Protein AF-K9VUM0-F1 (afdb_monomer)

Solvent-accessible surface area (backbone atoms only — not comparable to full-atom values): 3423 Å² total; per-residue (Å²): 128,43,32,30,32,34,40,32,39,31,72,86,73,58,67,46,74,52,74,35,80,22,86,47,75,71,48,28,49,54,52,47,54,48,52,33,52,74,73,66,48,78,53,61,76,43,74,43,79,79,43,76,40,98,54,91,70,129

Sequence (58 aa):
MSFYKVKVQRESNTPRVFNVSAKKSQDAVLVAAQSLREEGITDAKGIEVIGQVNSLRD

Structure (mmCIF, N/CA/C/O backbone):
data_AF-K9VUM0-F1
#
_entry.id   AF-K9VUM0-F1
#
loop_
_atom_site.group_PDB
_atom_site.id
_atom_site.type_symbol
_atom_site.label_atom_id
_atom_site.label_alt_id
_atom_site.label_comp_id
_atom_site.label_asym_id
_atom_site.label_entity_id
_atom_site.label_seq_id
_atom_site.pdbx_PDB_ins_code
_atom_site.Cartn_x
_atom_site.Cartn_y
_atom_site.Cartn_z
_atom_site.occupancy
_atom_site.B_iso_or_equiv
_atom_site.auth_seq_id
_atom_site.auth_comp_id
_atom_site.auth_asym_id
_atom_site.auth_atom_id
_atom_site.pdbx_PDB_model_num
ATOM 1 N N . MET A 1 1 ? 10.144 -0.810 -13.169 1.00 71.06 1 MET A N 1
ATOM 2 C CA . MET A 1 1 ? 9.197 -0.279 -12.165 1.00 71.06 1 MET A CA 1
ATOM 3 C C . MET A 1 1 ? 8.204 -1.394 -11.894 1.00 71.06 1 MET A C 1
ATOM 5 O O . MET A 1 1 ? 7.743 -1.969 -12.871 1.00 71.06 1 MET A O 1
ATOM 9 N N . SER A 1 2 ? 7.926 -1.727 -10.637 1.00 84.56 2 SER A N 1
ATOM 10 C CA . SER A 1 2 ? 6.932 -2.747 -10.279 1.00 84.56 2 SER A CA 1
ATOM 11 C C . SER A 1 2 ? 5.749 -2.078 -9.598 1.00 84.56 2 SER A C 1
ATOM 13 O O . SER A 1 2 ? 5.898 -1.009 -8.999 1.00 84.56 2 SER A O 1
ATOM 15 N N . PHE A 1 3 ? 4.579 -2.696 -9.676 1.00 88.38 3 PHE A N 1
ATOM 16 C CA . PHE A 1 3 ? 3.407 -2.220 -8.961 1.00 88.38 3 PHE A CA 1
ATOM 17 C C . PHE A 1 3 ? 3.125 -3.146 -7.793 1.00 88.38 3 PHE A C 1
ATOM 19 O O . PHE A 1 3 ? 3.215 -4.364 -7.915 1.00 88.38 3 PHE A O 1
ATOM 26 N N . TYR A 1 4 ? 2.797 -2.567 -6.652 1.00 89.56 4 TYR A N 1
ATOM 27 C CA . TYR A 1 4 ? 2.517 -3.297 -5.430 1.00 89.56 4 TYR A CA 1
ATOM 28 C C . TYR A 1 4 ? 1.137 -2.915 -4.942 1.00 89.56 4 TYR A C 1
ATOM 30 O O . TYR A 1 4 ? 0.775 -1.740 -4.913 1.00 89.56 4 TYR A O 1
ATOM 38 N N . LYS A 1 5 ? 0.370 -3.923 -4.555 1.00 90.50 5 LYS A N 1
ATOM 39 C CA . LYS A 1 5 ? -0.913 -3.751 -3.902 1.00 90.50 5 LYS A CA 1
ATOM 40 C C . LYS A 1 5 ? -0.653 -3.629 -2.412 1.00 90.50 5 LYS A C 1
ATOM 42 O O . LYS A 1 5 ? -0.092 -4.538 -1.798 1.00 90.50 5 LYS A O 1
ATOM 47 N N . VAL A 1 6 ? -1.038 -2.498 -1.844 1.00 90.81 6 VAL A N 1
ATOM 48 C CA . VAL A 1 6 ? -0.865 -2.195 -0.426 1.00 90.81 6 VAL A CA 1
ATOM 49 C C . VAL A 1 6 ? -2.221 -2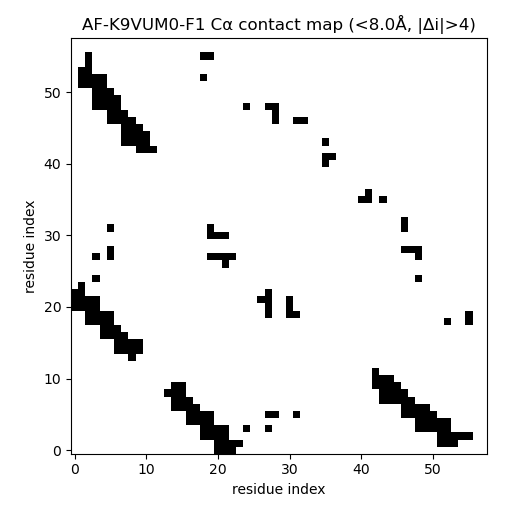.149 0.254 1.00 90.81 6 VAL A C 1
ATOM 51 O O . VAL A 1 6 ? -3.186 -1.601 -0.278 1.00 90.81 6 VAL A O 1
ATOM 54 N N . LYS A 1 7 ? -2.296 -2.747 1.438 1.00 90.50 7 LYS A N 1
ATOM 55 C CA . LYS A 1 7 ? -3.429 -2.659 2.348 1.00 90.50 7 LYS A CA 1
ATOM 56 C C . LYS A 1 7 ? -3.025 -1.788 3.521 1.00 90.50 7 LYS A C 1
ATOM 58 O O . LYS A 1 7 ? -2.043 -2.055 4.205 1.00 90.50 7 LYS A O 1
ATOM 63 N N . VAL A 1 8 ? -3.817 -0.761 3.760 1.00 89.12 8 VAL A N 1
ATOM 64 C CA . VAL A 1 8 ? -3.637 0.184 4.848 1.00 89.12 8 VAL A CA 1
ATOM 65 C C . VAL A 1 8 ? -4.713 -0.083 5.877 1.00 89.12 8 VAL A C 1
ATOM 67 O O . VAL A 1 8 ? -5.907 0.038 5.595 1.00 89.12 8 VAL A O 1
ATOM 70 N N . GLN A 1 9 ? -4.287 -0.469 7.071 1.00 88.56 9 GLN A N 1
ATOM 71 C CA . GLN A 1 9 ? -5.161 -0.551 8.227 1.00 88.56 9 GLN A CA 1
ATOM 72 C C . GLN A 1 9 ? -5.333 0.851 8.798 1.00 88.56 9 GLN A C 1
ATOM 74 O O . GLN A 1 9 ? -4.353 1.528 9.103 1.00 88.56 9 GLN A O 1
ATOM 79 N N . ARG A 1 10 ? -6.582 1.286 8.921 1.00 84.50 10 ARG A N 1
ATOM 80 C CA . ARG A 1 10 ? -6.958 2.596 9.451 1.00 84.50 10 ARG A CA 1
ATOM 81 C C . ARG A 1 10 ? -7.574 2.440 10.832 1.00 84.50 10 ARG A C 1
ATOM 83 O O . ARG A 1 10 ? -8.269 1.458 11.085 1.00 84.50 10 ARG A O 1
ATOM 90 N N . GLU A 1 11 ? -7.363 3.419 11.704 1.00 81.00 11 GLU A N 1
ATOM 91 C CA . GLU A 1 11 ? -7.995 3.468 13.025 1.00 81.00 11 GLU A CA 1
ATOM 92 C C . GLU A 1 11 ? -9.518 3.603 12.916 1.00 81.00 11 GLU A C 1
ATOM 94 O O . GLU A 1 11 ? -10.247 3.038 13.725 1.00 81.00 11 GLU A O 1
ATOM 99 N N . SER A 1 12 ? -10.002 4.228 11.837 1.00 76.06 12 SER A N 1
ATOM 100 C CA . SER A 1 12 ? -11.425 4.332 11.481 1.00 76.06 12 SER A CA 1
ATOM 101 C C . SER A 1 12 ? -12.083 2.983 11.097 1.00 76.06 12 SER A C 1
ATOM 103 O O . SER A 1 12 ? -13.191 2.945 10.570 1.00 76.06 12 SER A O 1
ATOM 105 N N . ASN A 1 13 ? -11.421 1.846 11.350 1.00 69.69 13 ASN A N 1
ATOM 106 C CA . ASN A 1 13 ? -11.901 0.476 11.115 1.00 69.69 13 ASN A CA 1
ATOM 107 C C . ASN A 1 13 ? -12.181 0.096 9.648 1.00 69.69 13 ASN A C 1
ATOM 109 O O . ASN A 1 13 ? -12.552 -1.040 9.364 1.00 69.69 13 ASN A O 1
ATOM 113 N N . THR A 1 14 ? -11.958 1.007 8.698 1.00 79.81 14 THR A N 1
ATOM 114 C CA . THR A 1 14 ? -12.119 0.737 7.265 1.00 79.81 14 THR A CA 1
ATOM 115 C C . THR A 1 14 ? -10.744 0.549 6.622 1.00 79.81 14 THR A C 1
ATOM 117 O O . THR A 1 14 ? -10.068 1.543 6.334 1.00 79.81 14 THR A O 1
ATOM 120 N N . PRO A 1 15 ? -10.278 -0.696 6.405 1.00 82.12 15 PRO A N 1
ATOM 121 C CA . PRO A 1 15 ? -9.026 -0.925 5.702 1.00 82.12 15 PRO A CA 1
ATOM 12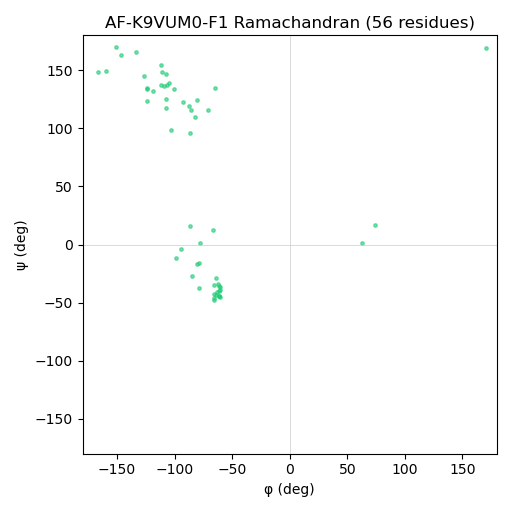2 C C . PRO A 1 15 ? -9.152 -0.445 4.255 1.00 82.12 15 PRO A C 1
ATOM 124 O O . PRO A 1 15 ? -10.132 -0.747 3.573 1.00 82.12 15 PRO A O 1
ATOM 127 N N . ARG A 1 16 ? -8.147 0.284 3.769 1.00 86.06 16 ARG A N 1
ATOM 128 C CA . ARG A 1 16 ? -8.106 0.779 2.388 1.00 86.06 16 ARG A CA 1
ATOM 129 C C . ARG A 1 16 ? -7.041 0.029 1.609 1.00 86.06 16 ARG A C 1
ATOM 131 O O . ARG A 1 16 ? -5.948 -0.194 2.114 1.00 86.06 16 ARG A O 1
ATOM 138 N N . VAL A 1 17 ? -7.360 -0.367 0.386 1.00 88.19 17 VAL A N 1
ATOM 139 C CA . VAL A 1 17 ? -6.423 -1.063 -0.498 1.00 88.19 17 VAL A CA 1
ATOM 140 C C . VAL A 1 17 ? -6.221 -0.220 -1.742 1.00 88.19 17 VAL A C 1
ATOM 142 O O . VAL A 1 17 ? -7.194 0.246 -2.328 1.00 88.19 17 VAL A O 1
ATOM 145 N N . PHE A 1 18 ? -4.971 -0.022 -2.137 1.00 87.56 18 PHE A N 1
ATOM 146 C CA . PHE A 1 18 ? -4.628 0.691 -3.363 1.00 87.56 18 PHE A CA 1
ATOM 147 C C . PHE A 1 18 ? -3.304 0.185 -3.925 1.00 87.56 18 PHE A C 1
ATOM 149 O O . PHE A 1 18 ? -2.596 -0.602 -3.294 1.00 87.56 18 PHE A O 1
ATOM 156 N N . ASN A 1 19 ? -2.994 0.6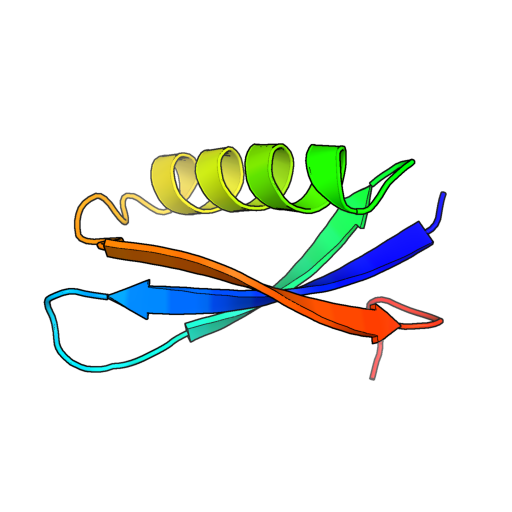10 -5.143 1.00 89.88 19 ASN A N 1
ATOM 157 C CA . ASN A 1 19 ? -1.793 0.193 -5.844 1.00 89.88 19 ASN A CA 1
ATOM 158 C C . ASN A 1 19 ? -0.770 1.330 -5.837 1.00 89.88 19 ASN A C 1
ATOM 160 O O . ASN A 1 19 ? -1.124 2.487 -6.054 1.00 89.88 19 ASN A O 1
ATOM 164 N N . VAL A 1 20 ? 0.499 0.992 -5.633 1.00 89.44 20 VAL A N 1
ATOM 165 C CA . VAL A 1 20 ? 1.621 1.935 -5.666 1.00 89.44 20 VAL A CA 1
ATOM 166 C C . VAL A 1 20 ? 2.696 1.448 -6.623 1.00 89.44 20 VAL A C 1
ATOM 168 O O . VAL A 1 20 ? 2.941 0.249 -6.754 1.00 89.44 20 VAL A O 1
ATOM 171 N N . SER A 1 21 ? 3.362 2.379 -7.298 1.00 89.38 21 SER A N 1
ATOM 172 C CA . SER A 1 21 ? 4.524 2.076 -8.131 1.00 89.38 21 SER A CA 1
ATOM 173 C C . SER A 1 21 ? 5.805 2.225 -7.319 1.00 89.38 21 SER A C 1
ATOM 175 O O . SER A 1 21 ? 6.088 3.310 -6.815 1.00 89.38 21 SER A O 1
ATOM 177 N N . ALA A 1 22 ? 6.608 1.167 -7.231 1.00 88.25 22 ALA A N 1
ATOM 178 C CA . ALA A 1 22 ? 7.874 1.196 -6.507 1.00 88.25 22 ALA A CA 1
ATOM 179 C C . ALA A 1 22 ? 8.931 0.292 -7.159 1.00 88.25 22 ALA A C 1
ATOM 181 O O . ALA A 1 22 ? 8.631 -0.570 -7.990 1.00 88.25 22 ALA A O 1
ATOM 182 N N . LYS A 1 23 ? 10.206 0.492 -6.806 1.00 86.44 23 LYS A N 1
ATOM 183 C CA . LYS A 1 23 ? 11.299 -0.378 -7.279 1.00 86.44 23 LYS A CA 1
ATOM 184 C C . LYS A 1 23 ? 11.360 -1.685 -6.484 1.00 86.44 23 LYS A C 1
ATOM 186 O O . LYS A 1 23 ? 11.604 -2.732 -7.075 1.00 86.44 2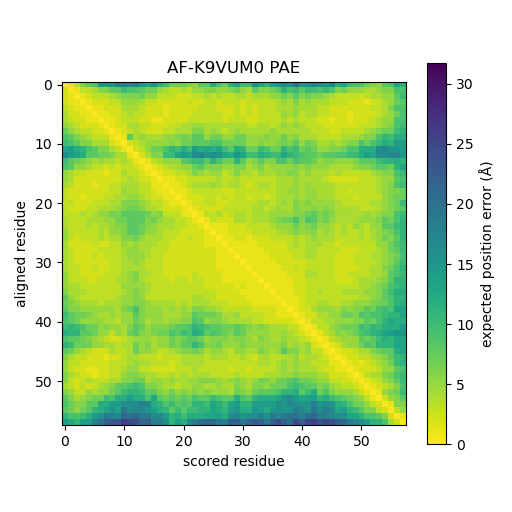3 LYS A O 1
ATOM 191 N N . LYS A 1 24 ? 11.095 -1.632 -5.175 1.00 87.75 24 LYS A N 1
ATOM 192 C CA . LYS A 1 24 ? 11.073 -2.779 -4.254 1.00 87.75 24 LYS A CA 1
ATOM 193 C C . LYS A 1 24 ? 9.827 -2.739 -3.363 1.00 87.75 24 LYS A C 1
ATOM 195 O O . LYS A 1 24 ? 9.182 -1.701 -3.242 1.00 87.75 24 LYS A O 1
ATOM 200 N N . SER A 1 25 ? 9.524 -3.852 -2.700 1.00 83.94 25 SER A N 1
ATOM 201 C CA . SER A 1 25 ? 8.416 -3.955 -1.739 1.00 83.94 25 SER A CA 1
ATOM 202 C C . SER A 1 25 ? 8.575 -3.019 -0.533 1.00 83.94 25 SER A C 1
ATOM 204 O O . SER A 1 25 ? 7.592 -2.444 -0.084 1.00 83.94 25 SER A O 1
ATOM 206 N N . GLN A 1 26 ? 9.798 -2.790 -0.042 1.00 86.06 26 GLN A N 1
ATOM 207 C CA . GLN A 1 26 ? 10.051 -1.793 1.012 1.00 86.06 26 GLN A CA 1
ATOM 208 C C . GLN A 1 26 ? 9.737 -0.365 0.551 1.00 86.06 26 GLN A C 1
ATOM 210 O O . GLN A 1 26 ? 9.084 0.383 1.274 1.00 86.06 26 GLN A O 1
ATOM 215 N N . ASP A 1 27 ? 10.149 -0.003 -0.667 1.00 89.75 27 ASP A N 1
ATOM 216 C CA . ASP A 1 27 ? 9.830 1.306 -1.247 1.00 89.75 27 ASP A CA 1
ATOM 217 C C . ASP A 1 27 ? 8.313 1.486 -1.412 1.00 89.75 27 ASP A C 1
ATOM 219 O O . ASP A 1 27 ? 7.803 2.584 -1.227 1.00 89.75 27 ASP A O 1
ATOM 223 N N . ALA A 1 28 ? 7.569 0.412 -1.703 1.00 88.31 28 ALA A N 1
ATOM 224 C CA . ALA A 1 28 ? 6.111 0.463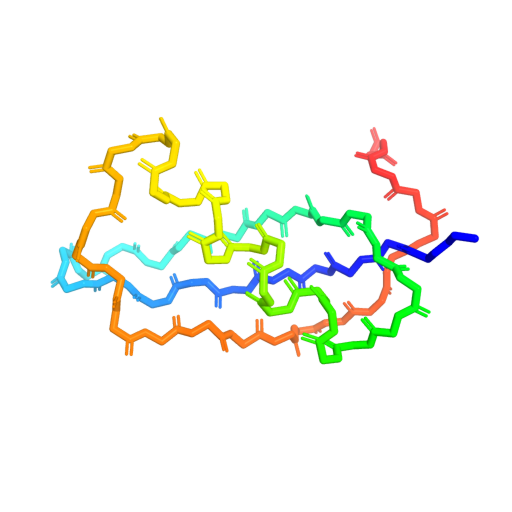 -1.808 1.00 88.31 28 ALA A CA 1
ATOM 225 C C . ALA A 1 28 ? 5.441 0.899 -0.498 1.00 88.31 28 ALA A C 1
ATOM 227 O O . ALA A 1 28 ? 4.474 1.654 -0.537 1.00 88.31 28 ALA A O 1
ATOM 228 N N . VAL A 1 29 ? 5.972 0.481 0.655 1.00 88.75 29 VAL A N 1
ATOM 229 C CA . VAL A 1 29 ? 5.465 0.913 1.967 1.00 88.75 29 VAL A CA 1
ATOM 230 C C . VAL A 1 29 ? 5.688 2.412 2.169 1.0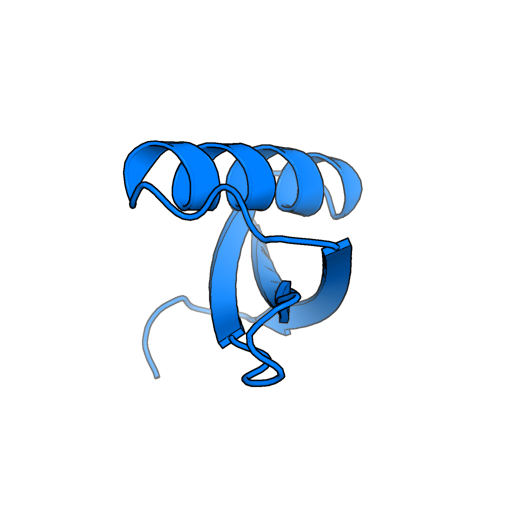0 88.75 29 VAL A C 1
ATOM 232 O O . VAL A 1 29 ? 4.782 3.108 2.619 1.00 88.75 29 VAL A O 1
ATOM 235 N N . LEU A 1 30 ? 6.865 2.923 1.792 1.00 89.69 30 LEU A N 1
ATOM 236 C CA . LEU A 1 30 ? 7.193 4.349 1.895 1.00 89.69 30 LEU A CA 1
ATOM 237 C C . LEU A 1 30 ? 6.327 5.202 0.963 1.00 89.69 30 LEU A C 1
ATOM 239 O O . LEU A 1 30 ? 5.764 6.204 1.400 1.00 89.69 30 LEU A O 1
ATOM 243 N N . VAL A 1 31 ? 6.171 4.778 -0.295 1.00 90.12 31 VAL A N 1
ATOM 244 C CA . VAL A 1 31 ? 5.307 5.451 -1.278 1.00 90.12 31 VAL A CA 1
ATOM 245 C C . VAL A 1 31 ? 3.857 5.443 -0.799 1.00 90.12 31 VAL A C 1
ATOM 247 O O . VAL A 1 31 ? 3.199 6.476 -0.829 1.00 90.12 31 VAL A O 1
ATOM 250 N N . ALA A 1 32 ? 3.371 4.312 -0.281 1.00 88.69 32 ALA A N 1
ATOM 251 C CA . ALA A 1 32 ? 2.032 4.221 0.287 1.00 88.69 32 ALA A CA 1
ATOM 252 C C . ALA A 1 32 ? 1.847 5.162 1.485 1.00 88.69 32 ALA A C 1
ATOM 254 O O . ALA A 1 32 ? 0.841 5.860 1.552 1.00 88.69 32 ALA A O 1
ATOM 255 N N . ALA A 1 33 ? 2.820 5.232 2.399 1.00 87.75 33 ALA A N 1
ATOM 256 C CA . ALA A 1 33 ? 2.781 6.148 3.539 1.00 87.75 33 ALA A CA 1
ATOM 257 C C . ALA A 1 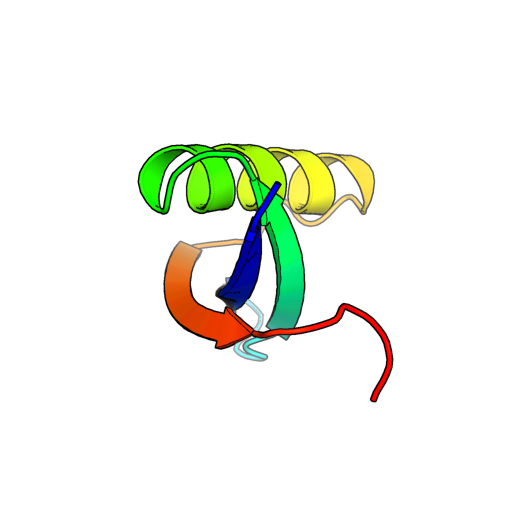33 ? 2.734 7.617 3.095 1.00 87.75 33 ALA A C 1
ATOM 259 O O . ALA A 1 33 ? 1.997 8.419 3.670 1.00 87.75 33 ALA A O 1
ATOM 260 N N . GLN A 1 34 ? 3.498 7.960 2.057 1.00 89.06 34 GLN A N 1
ATOM 261 C CA . GLN A 1 34 ? 3.504 9.299 1.483 1.00 89.06 34 GLN A CA 1
ATOM 262 C C . GLN A 1 34 ? 2.155 9.639 0.840 1.00 89.06 34 GLN A C 1
ATOM 264 O O . GLN A 1 34 ? 1.581 10.667 1.187 1.00 89.06 34 GLN A O 1
ATOM 269 N N . SER A 1 35 ? 1.597 8.745 0.017 1.00 87.88 35 SER A N 1
ATOM 270 C CA . SER A 1 35 ? 0.283 8.948 -0.607 1.00 87.88 35 SER A CA 1
ATOM 271 C C . SER A 1 35 ? -0.839 9.098 0.422 1.00 87.88 35 SER A C 1
ATOM 273 O O . SER A 1 35 ? -1.708 9.947 0.259 1.00 87.88 35 SER A O 1
ATOM 275 N N . LEU A 1 36 ? -0.809 8.330 1.518 1.00 86.94 36 LEU A N 1
ATOM 276 C CA . LEU A 1 36 ? -1.765 8.493 2.620 1.00 86.94 36 LEU A CA 1
ATOM 277 C C . LEU A 1 36 ? -1.670 9.884 3.247 1.00 86.94 36 LEU A C 1
ATOM 279 O O . LEU A 1 36 ? -2.694 10.523 3.473 1.00 86.94 36 LEU A O 1
ATOM 283 N N . ARG A 1 37 ? -0.449 10.369 3.500 1.00 85.94 37 ARG A N 1
ATOM 284 C CA . ARG A 1 37 ? -0.227 11.715 4.036 1.00 85.94 37 ARG A CA 1
ATOM 285 C C . ARG A 1 37 ? -0.718 12.795 3.066 1.00 85.94 37 ARG A C 1
ATOM 287 O O . ARG A 1 37 ? -1.319 13.760 3.525 1.00 85.94 37 ARG A O 1
ATOM 294 N N . GLU A 1 38 ? -0.489 12.634 1.764 1.00 87.50 38 GLU A N 1
ATOM 295 C CA . GLU A 1 38 ? -0.974 13.558 0.725 1.00 87.50 38 GLU A CA 1
ATOM 296 C C . GLU A 1 38 ? -2.506 13.572 0.621 1.00 87.50 38 GLU A C 1
ATOM 298 O O . GLU A 1 38 ? -3.096 14.632 0.434 1.00 87.50 38 GLU A O 1
ATOM 303 N N . GLU A 1 39 ? -3.165 12.428 0.830 1.00 82.88 39 GLU A N 1
ATOM 304 C CA . GLU A 1 39 ? -4.629 12.334 0.922 1.00 82.88 39 GLU A CA 1
ATOM 305 C C . GLU A 1 39 ? -5.201 12.797 2.280 1.00 82.88 39 GLU A C 1
ATOM 307 O O . GLU A 1 39 ? -6.412 12.732 2.496 1.00 82.88 39 GLU A O 1
ATOM 312 N N . GLY A 1 40 ? -4.361 13.252 3.218 1.00 84.06 40 GLY A N 1
ATOM 313 C CA . GLY A 1 40 ? -4.794 13.677 4.554 1.00 84.06 40 GLY A CA 1
ATOM 314 C C . GLY A 1 40 ? -5.182 12.524 5.488 1.00 84.06 40 GLY A C 1
ATOM 315 O O . GLY A 1 40 ? -5.828 12.742 6.512 1.00 84.06 40 GLY A O 1
ATOM 316 N N . ILE A 1 41 ? -4.786 11.293 5.161 1.00 81.88 41 ILE A N 1
ATOM 317 C CA . ILE A 1 41 ? -5.021 10.098 5.974 1.00 81.88 41 ILE A CA 1
ATOM 318 C C . ILE A 1 41 ? -3.891 9.978 6.993 1.00 81.88 41 ILE A C 1
ATOM 320 O O . ILE A 1 41 ? -2.816 9.447 6.714 1.00 81.88 41 ILE A O 1
ATOM 324 N N . THR A 1 42 ? -4.145 10.486 8.194 1.00 78.81 42 THR A N 1
ATOM 325 C CA . THR A 1 42 ? -3.217 10.429 9.334 1.00 78.81 42 THR A CA 1
ATOM 326 C C . THR A 1 42 ? -3.536 9.295 10.307 1.00 78.81 42 THR A C 1
ATOM 328 O O . THR A 1 42 ? -2.704 8.952 11.140 1.00 78.81 42 THR A O 1
ATOM 331 N N . ASP A 1 43 ? -4.703 8.663 10.169 1.00 81.69 43 ASP A N 1
ATOM 332 C CA . ASP A 1 43 ? -5.1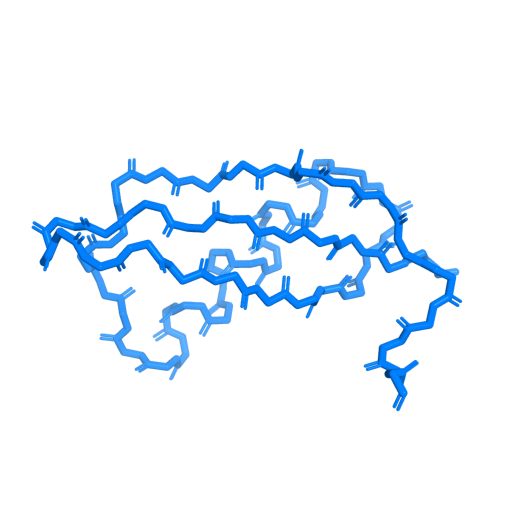96 7.573 11.017 1.00 81.69 43 ASP A CA 1
ATOM 333 C C . ASP A 1 43 ? -4.735 6.170 10.566 1.00 81.69 43 ASP A C 1
ATOM 335 O O . ASP A 1 43 ? -5.289 5.151 10.981 1.00 81.69 43 ASP A O 1
ATOM 339 N N . ALA A 1 44 ? -3.721 6.082 9.702 1.00 82.12 44 ALA A N 1
ATOM 340 C CA . ALA A 1 44 ? -3.151 4.809 9.273 1.00 82.12 44 ALA A CA 1
ATOM 341 C C . ALA A 1 44 ? -2.359 4.140 10.416 1.00 82.12 44 ALA A C 1
ATOM 343 O O . ALA A 1 44 ? -1.325 4.648 10.844 1.00 82.12 44 ALA A O 1
ATOM 344 N N . LYS A 1 45 ? -2.820 2.972 10.884 1.00 83.81 45 LYS A N 1
ATOM 345 C CA . LYS A 1 45 ? -2.153 2.150 11.913 1.00 83.81 45 LYS A CA 1
ATOM 346 C C . LYS A 1 45 ? -1.082 1.219 11.362 1.00 83.81 45 LYS A C 1
ATOM 348 O O . LYS A 1 45 ? -0.162 0.853 12.086 1.00 83.81 45 LYS A O 1
ATOM 353 N N . GLY A 1 46 ? -1.203 0.817 10.102 1.00 85.69 46 GLY A N 1
ATOM 354 C CA . GLY A 1 46 ? -0.258 -0.102 9.482 1.00 85.69 46 GLY A CA 1
ATOM 355 C C . GLY A 1 46 ? -0.419 -0.157 7.974 1.00 85.69 46 GLY A C 1
ATOM 356 O O . GLY A 1 46 ? -1.521 0.012 7.452 1.00 85.69 46 GLY A O 1
ATOM 357 N N . ILE A 1 47 ? 0.690 -0.395 7.281 1.00 89.00 47 ILE A N 1
ATOM 358 C CA . ILE A 1 47 ? 0.749 -0.543 5.827 1.00 89.00 47 ILE A CA 1
ATOM 359 C C . ILE A 1 47 ? 1.377 -1.898 5.538 1.00 89.00 47 ILE A C 1
ATOM 361 O O . ILE A 1 47 ? 2.492 -2.177 5.972 1.00 89.00 47 ILE A O 1
ATOM 365 N N . GLU A 1 48 ? 0.662 -2.727 4.792 1.00 89.88 48 GLU A N 1
ATOM 366 C CA . GLU A 1 48 ? 1.089 -4.070 4.426 1.00 89.88 48 GLU A CA 1
ATOM 367 C C . GLU A 1 48 ? 1.080 -4.220 2.908 1.00 89.88 48 GLU A C 1
ATOM 369 O O . GLU A 1 48 ? 0.117 -3.846 2.238 1.00 89.88 48 GLU A O 1
ATOM 374 N N . VAL A 1 49 ? 2.150 -4.781 2.347 1.00 90.44 49 VAL A N 1
ATOM 375 C CA . VAL A 1 49 ? 2.182 -5.152 0.929 1.00 90.44 49 VAL A CA 1
ATOM 376 C C . VAL A 1 49 ? 1.501 -6.509 0.787 1.00 90.44 49 VAL A C 1
ATOM 378 O O . VAL A 1 49 ? 2.052 -7.522 1.203 1.00 90.44 49 VAL A O 1
ATOM 381 N N . ILE A 1 50 ? 0.315 -6.528 0.183 1.00 90.25 50 ILE A N 1
ATOM 382 C CA . ILE A 1 50 ? -0.501 -7.742 0.025 1.00 90.25 50 ILE A CA 1
ATOM 383 C C . ILE A 1 50 ? -0.284 -8.446 -1.320 1.00 90.25 50 ILE A C 1
ATOM 385 O O . ILE A 1 50 ? -0.855 -9.504 -1.567 1.00 90.25 50 ILE A O 1
ATOM 389 N N . GLY A 1 51 ? 0.525 -7.868 -2.210 1.00 87.31 51 GLY A N 1
ATOM 390 C CA . GLY A 1 51 ? 0.917 -8.516 -3.457 1.00 87.31 51 GLY A CA 1
ATOM 391 C C . GLY A 1 51 ? 1.647 -7.589 -4.421 1.00 87.31 51 GLY A C 1
ATOM 392 O O . GLY A 1 51 ? 1.673 -6.372 -4.245 1.00 87.31 51 GLY A O 1
ATOM 393 N N . GLN A 1 52 ? 2.224 -8.176 -5.464 1.00 86.88 52 GLN A N 1
ATOM 394 C CA . GLN A 1 52 ? 2.738 -7.451 -6.623 1.00 86.88 52 GLN A CA 1
ATOM 395 C C . GLN A 1 52 ? 1.707 -7.554 -7.752 1.00 86.88 52 GLN A C 1
ATOM 397 O O . GLN A 1 52 ? 1.182 -8.633 -8.013 1.00 86.88 52 GLN A O 1
ATOM 402 N N . VAL A 1 53 ? 1.402 -6.436 -8.404 1.00 82.94 53 VAL A N 1
ATOM 403 C CA . VAL A 1 53 ? 0.496 -6.372 -9.555 1.00 82.94 53 VAL A CA 1
ATOM 404 C C . VAL A 1 53 ? 1.283 -6.052 -10.822 1.00 82.94 53 VAL A C 1
ATOM 406 O O . VAL A 1 53 ? 2.312 -5.375 -10.791 1.00 82.94 53 VAL A O 1
ATOM 409 N N . ASN A 1 54 ? 0.813 -6.571 -11.954 1.00 74.94 54 ASN A N 1
ATOM 410 C CA . ASN A 1 54 ? 1.470 -6.373 -13.249 1.00 74.94 54 ASN A CA 1
ATOM 411 C C . ASN A 1 54 ? 1.162 -4.993 -13.857 1.00 74.94 54 ASN A C 1
ATOM 413 O O . ASN A 1 54 ? 1.852 -4.552 -14.771 1.00 74.94 54 ASN A O 1
ATOM 417 N N . SER A 1 55 ? 0.135 -4.305 -13.349 1.00 67.62 55 SER A N 1
ATOM 418 C CA . SER A 1 55 ? -0.420 -3.072 -13.906 1.00 67.62 55 SER A CA 1
ATOM 419 C C . SER A 1 55 ? -1.218 -2.308 -12.837 1.00 67.62 55 SER A C 1
ATOM 421 O O . SER A 1 55 ? -1.792 -2.927 -11.943 1.00 67.62 55 SER A O 1
ATOM 423 N N . LEU A 1 56 ? -1.260 -0.969 -12.926 1.00 68.38 56 LEU A N 1
ATOM 424 C CA . LEU A 1 56 ? -2.173 -0.118 -12.134 1.00 68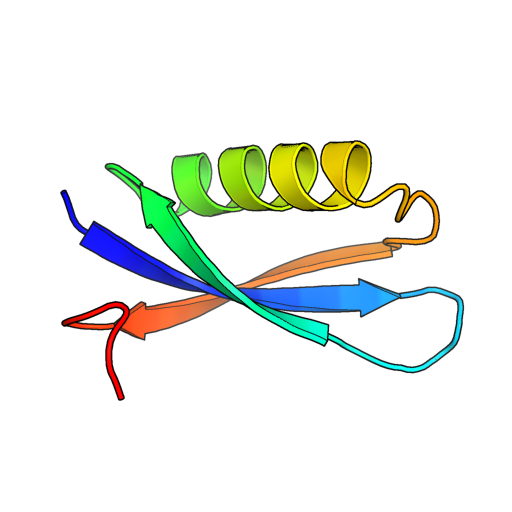.38 56 LEU A CA 1
ATOM 425 C C . LEU A 1 56 ? -3.592 -0.063 -12.712 1.00 68.38 56 LEU A C 1
ATOM 427 O O . LEU A 1 56 ? -4.504 0.373 -12.015 1.00 68.38 56 LEU A O 1
ATOM 431 N N . ARG A 1 57 ? -3.757 -0.463 -13.977 1.00 58.03 57 ARG A N 1
ATOM 432 C CA . ARG A 1 57 ? -5.052 -0.666 -14.622 1.00 58.03 57 ARG A CA 1
ATOM 433 C C . ARG A 1 57 ? -5.525 -2.082 -14.312 1.00 58.03 57 ARG A C 1
ATOM 435 O O . ARG A 1 57 ? -4.834 -3.028 -14.700 1.00 58.03 57 ARG A O 1
ATOM 442 N N . ASP A 1 58 ? -6.636 -2.177 -13.592 1.00 53.94 58 ASP A N 1
ATOM 443 C CA . ASP A 1 58 ? -7.613 -3.243 -13.826 1.00 53.94 58 ASP A CA 1
ATOM 444 C C . ASP A 1 58 ? -8.309 -2.943 -15.164 1.00 53.94 58 ASP A C 1
ATOM 446 O O . ASP A 1 58 ? -8.641 -1.749 -15.384 1.00 53.94 58 ASP A O 1
#

Nearest PDB structures (foldseek):
  9e6q-assembly1_AR  TM=7.214E-01  e=1.650E-01  Pyrobaculum calidifontis JCM 11548
  8ckb-assembly1_I004  TM=7.232E-01  e=1.756E+00  Bacteroides phage crAss001
  8ckb-assembly1_I001  TM=5.475E-01  e=1.653E+00  Bacteroides phage crAss001
  7o86-assembly2_B  TM=4.799E-01  e=9.575E-01  Homo sapiens

Foldseek 3Di:
DWKFWKWWCFPVRDIDIAIDDDPDPVVRQVRVVVVCVVVVNPRTPDMDGPGIDPDNPD

Secondary structure (DSSP, 8-state):
-EEEEEEEEETTS--EEEEEEESSHHHHHHHHHHHHHHTT---EEEEEEEEEES-S--

Mean predicted aligned error: 5.24 Å

pLDDT: mean 84.14, std 7.75, range [53.94, 90.81]

Radius of gyration: 10.77 Å; Cα contacts (8 Å, |Δi|>4): 107; chains: 1; bounding box: 23×22×28 Å

Organism: NCBI:txid179408